Protein AF-A0ABD3X1B1-F1 (afdb_monomer_lite)

Foldseek 3Di:
DDDDDDDDDDDDDDDDDDDDDDDDDDDDDDDDDDPPPPPDPPPQAAPLDDPVRVVVCCVVQVQWDGGNNFIAGVVLLVQVPDDPVSCVPPDRDPCRNVRVHAFDDDDSVRRVVRVVVVVVD

pLDDT: mean 75.66, std 19.93, range [37.34, 93.94]

Structure (mmCIF, N/CA/C/O backbone):
data_AF-A0ABD3X1B1-F1
#
_entry.id   AF-A0ABD3X1B1-F1
#
loop_
_atom_site.group_PDB
_atom_site.id
_atom_site.type_symbol
_atom_site.label_atom_id
_atom_site.label_alt_id
_atom_site.label_comp_id
_atom_site.label_asym_id
_atom_site.label_entity_id
_atom_site.label_seq_id
_atom_site.pdbx_PDB_ins_code
_atom_site.Cartn_x
_atom_site.Cartn_y
_atom_site.Cartn_z
_atom_site.occupancy
_atom_site.B_iso_or_equiv
_atom_site.auth_seq_id
_atom_site.auth_comp_id
_atom_site.auth_asym_id
_atom_site.auth_atom_id
_atom_site.pdbx_PDB_model_num
ATOM 1 N N . MET A 1 1 ? 41.281 -1.266 68.802 1.00 40.12 1 MET A N 1
ATOM 2 C CA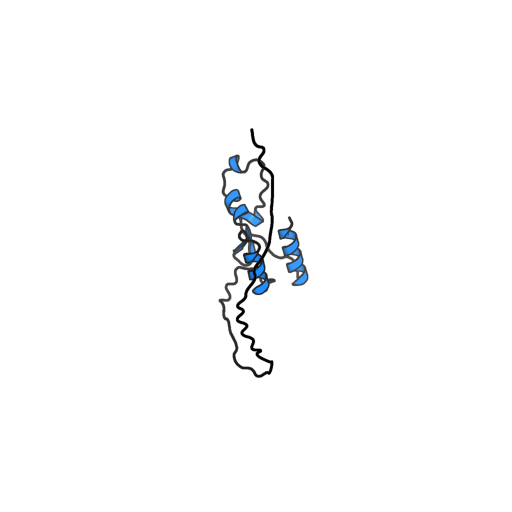 . MET A 1 1 ? 41.474 -2.653 68.330 1.00 40.12 1 MET A CA 1
ATOM 3 C C . MET A 1 1 ? 41.280 -2.724 66.814 1.00 40.12 1 MET A C 1
ATOM 5 O O . MET A 1 1 ? 40.291 -2.217 66.318 1.00 40.12 1 MET A O 1
ATOM 9 N N . LYS A 1 2 ? 42.304 -3.274 66.144 1.00 47.88 2 LYS A N 1
ATOM 10 C CA . LYS A 1 2 ? 42.452 -3.885 64.800 1.00 47.88 2 LYS A CA 1
ATOM 11 C C . LYS A 1 2 ? 41.593 -3.381 63.616 1.00 47.88 2 LYS A C 1
ATOM 13 O O . LYS A 1 2 ? 40.429 -3.724 63.467 1.00 47.88 2 LYS A O 1
ATOM 18 N N . ARG A 1 3 ? 42.283 -2.631 62.744 1.00 48.12 3 ARG A N 1
ATOM 19 C CA . ARG A 1 3 ? 41.938 -2.217 61.372 1.00 48.12 3 ARG A CA 1
ATOM 20 C C . ARG A 1 3 ? 41.955 -3.423 60.422 1.00 48.12 3 ARG A C 1
ATOM 22 O O . ARG A 1 3 ? 42.867 -4.239 60.522 1.00 48.12 3 ARG A O 1
ATOM 29 N N . ILE A 1 4 ? 41.006 -3.493 59.489 1.00 60.75 4 ILE A N 1
ATOM 30 C CA . ILE A 1 4 ? 41.023 -4.441 58.367 1.00 60.75 4 ILE A CA 1
ATOM 31 C C . ILE A 1 4 ? 41.667 -3.741 57.168 1.00 60.75 4 ILE A C 1
ATOM 33 O O . ILE A 1 4 ? 41.201 -2.698 56.716 1.00 60.75 4 ILE A O 1
ATOM 37 N N . THR A 1 5 ? 42.785 -4.300 56.721 1.00 55.28 5 THR A N 1
ATOM 38 C CA . THR A 1 5 ? 43.557 -3.917 55.538 1.00 55.28 5 THR A CA 1
ATOM 39 C C . THR A 1 5 ? 43.041 -4.658 54.304 1.00 55.28 5 THR A C 1
ATOM 41 O O . THR A 1 5 ? 42.667 -5.825 54.389 1.00 55.28 5 THR A O 1
ATOM 44 N N . SER A 1 6 ? 43.039 -3.967 53.167 1.00 49.03 6 SER A N 1
ATOM 45 C CA . SER A 1 6 ? 42.773 -4.471 51.816 1.00 49.03 6 SER A CA 1
ATOM 46 C C . SER A 1 6 ? 43.837 -5.458 51.319 1.00 49.03 6 SER A C 1
ATOM 48 O O . SER A 1 6 ? 44.945 -5.446 51.850 1.00 49.03 6 SER A O 1
ATOM 50 N N . PHE A 1 7 ? 43.492 -6.236 50.276 1.00 51.03 7 PHE A N 1
ATOM 51 C CA . PHE A 1 7 ? 44.328 -6.912 49.245 1.00 51.03 7 PHE A CA 1
ATOM 52 C C . PHE A 1 7 ? 43.623 -8.230 48.833 1.00 51.03 7 PHE A C 1
ATOM 54 O O . PHE A 1 7 ? 43.076 -8.892 49.702 1.00 51.03 7 PHE A O 1
ATOM 61 N N . PHE A 1 8 ? 43.521 -8.713 47.589 1.00 50.47 8 PHE A N 1
ATOM 62 C CA . PHE A 1 8 ? 44.238 -8.519 46.323 1.00 50.47 8 PHE A CA 1
ATOM 63 C C . PHE A 1 8 ? 43.321 -8.979 45.159 1.00 50.47 8 PHE A C 1
ATOM 65 O O . PHE A 1 8 ? 42.562 -9.933 45.322 1.00 50.47 8 PHE A O 1
ATOM 72 N N . SER A 1 9 ? 43.445 -8.358 43.980 1.00 43.66 9 SER A N 1
ATOM 73 C CA . SER A 1 9 ? 43.049 -8.929 42.675 1.00 43.66 9 SER A CA 1
ATOM 74 C C . SER A 1 9 ? 44.006 -10.045 42.249 1.00 43.66 9 SER A C 1
ATOM 76 O O . SER A 1 9 ? 45.194 -9.904 42.518 1.00 43.66 9 SER A O 1
ATOM 78 N N . THR A 1 10 ? 43.554 -11.056 41.488 1.00 53.22 10 THR A N 1
ATOM 79 C CA . THR A 1 10 ? 44.313 -11.692 40.377 1.00 53.22 10 THR A CA 1
ATOM 80 C C . THR A 1 10 ? 43.362 -12.464 39.441 1.00 53.22 10 THR A C 1
ATOM 82 O O . THR A 1 10 ? 42.315 -12.953 39.859 1.00 53.22 10 THR A O 1
ATOM 85 N N . GLU A 1 11 ? 43.739 -12.493 38.164 1.00 44.66 11 GLU A N 1
ATOM 86 C CA . GLU A 1 11 ? 43.005 -12.837 36.943 1.00 44.66 11 GLU A CA 1
ATOM 87 C C . GLU A 1 11 ? 42.979 -14.334 36.543 1.00 44.66 11 GLU A C 1
ATOM 89 O O . GLU A 1 11 ? 43.757 -15.148 37.026 1.00 44.66 11 GLU A O 1
ATOM 94 N N . ALA A 1 12 ? 42.117 -14.602 35.547 1.00 41.59 12 ALA A N 1
ATOM 95 C CA . ALA A 1 12 ? 42.258 -15.481 34.372 1.00 41.59 12 ALA A CA 1
ATOM 96 C C . ALA A 1 12 ? 42.554 -16.991 34.507 1.00 41.59 12 ALA A C 1
ATOM 98 O O . ALA A 1 12 ? 43.591 -17.422 34.998 1.00 41.59 12 ALA A O 1
ATOM 99 N N . SER A 1 13 ? 41.735 -17.793 33.807 1.00 49.81 13 SER A N 1
ATOM 100 C CA . SER A 1 13 ? 42.230 -18.868 32.931 1.00 49.81 13 SER A CA 1
ATOM 101 C C . SER A 1 13 ? 41.226 -19.242 31.833 1.00 49.81 13 SER A C 1
ATOM 103 O O . SER A 1 13 ? 40.065 -19.558 32.073 1.00 49.81 13 SER A O 1
ATOM 105 N N . VAL A 1 14 ? 41.738 -19.183 30.606 1.00 45.38 14 VAL A N 1
ATOM 106 C CA . VAL A 1 14 ? 41.183 -19.625 29.320 1.00 45.38 14 VAL A CA 1
ATOM 107 C C . VAL A 1 14 ? 41.295 -21.153 29.194 1.00 45.38 14 VAL A C 1
ATOM 109 O O . VAL A 1 14 ? 42.268 -21.714 29.681 1.00 45.38 14 VAL A O 1
ATOM 112 N N . THR A 1 15 ? 40.376 -21.823 28.482 1.00 45.72 15 THR A N 1
ATOM 113 C CA . THR A 1 15 ? 40.644 -22.866 27.446 1.00 45.72 15 THR A CA 1
ATOM 114 C C . THR A 1 15 ? 39.319 -23.420 26.885 1.00 45.72 15 THR A C 1
ATOM 116 O O . THR A 1 15 ? 38.508 -23.983 27.601 1.00 45.72 15 THR A O 1
ATOM 119 N N . LYS A 1 16 ? 38.948 -23.053 25.650 1.00 47.19 16 LYS A N 1
ATOM 120 C CA . LYS A 1 16 ? 39.110 -23.807 24.382 1.00 47.19 16 LYS A CA 1
ATOM 121 C C . LYS A 1 16 ? 38.265 -25.091 24.255 1.00 47.19 16 LYS A C 1
ATOM 123 O O . LYS A 1 16 ? 38.666 -26.138 24.748 1.00 47.19 16 LYS A O 1
ATOM 128 N N . LYS A 1 17 ? 37.266 -25.064 23.359 1.00 46.56 17 LYS A N 1
ATOM 129 C CA . LYS A 1 17 ? 37.240 -26.005 22.221 1.00 46.56 17 LYS A CA 1
ATOM 130 C C . LYS A 1 17 ? 36.405 -25.481 21.050 1.00 46.56 17 LYS A C 1
ATOM 132 O O . LYS A 1 17 ? 35.221 -25.202 21.179 1.00 46.56 17 LYS A O 1
ATOM 137 N N . ALA A 1 18 ? 37.082 -25.359 19.915 1.00 54.06 18 ALA A N 1
ATOM 138 C CA . ALA A 1 18 ? 36.521 -25.124 18.597 1.00 54.06 18 ALA A CA 1
ATOM 139 C C . ALA A 1 18 ? 35.951 -26.428 18.015 1.00 54.06 18 ALA A C 1
ATOM 141 O O . ALA A 1 18 ? 36.490 -27.507 18.273 1.00 54.06 18 ALA A O 1
ATOM 142 N N . LYS A 1 19 ? 34.943 -26.313 17.145 1.00 54.34 19 LYS A N 1
ATOM 143 C CA . LYS A 1 19 ? 34.798 -27.219 16.004 1.00 54.34 19 LYS A CA 1
ATOM 144 C C . LYS A 1 19 ? 34.333 -26.433 14.782 1.00 54.34 19 LYS A C 1
ATOM 146 O O . LYS A 1 19 ? 33.157 -26.147 14.608 1.00 54.34 19 LYS A O 1
ATOM 151 N N . THR A 1 20 ? 35.325 -26.092 13.973 1.00 42.75 20 THR A N 1
ATOM 152 C CA . THR A 1 20 ? 35.224 -25.777 12.553 1.00 42.75 20 THR A CA 1
ATOM 153 C C . THR A 1 20 ? 34.715 -27.007 11.806 1.00 42.75 20 THR A C 1
ATOM 155 O O . THR A 1 20 ? 35.250 -28.100 12.001 1.00 42.75 20 THR A O 1
ATOM 158 N N . ILE A 1 21 ? 33.727 -26.824 10.935 1.00 63.34 21 ILE A N 1
ATOM 159 C CA . ILE A 1 21 ? 33.596 -27.620 9.715 1.00 63.34 21 ILE A CA 1
ATOM 160 C C . ILE A 1 21 ? 33.473 -26.612 8.577 1.00 63.34 21 ILE A C 1
ATOM 162 O O . ILE A 1 21 ? 32.582 -25.768 8.559 1.00 63.34 21 ILE A O 1
ATOM 166 N N . SER A 1 22 ? 34.461 -26.686 7.701 1.00 59.91 22 SER A N 1
ATOM 167 C CA . SER A 1 22 ? 34.629 -25.983 6.442 1.00 59.91 22 SER A CA 1
ATOM 168 C C . SER A 1 22 ? 34.468 -27.010 5.329 1.00 59.91 22 SER A C 1
ATOM 170 O O . SER A 1 22 ? 35.137 -28.035 5.395 1.00 59.91 22 SER A O 1
ATOM 172 N N . GLU A 1 23 ? 33.624 -26.717 4.347 1.00 62.09 23 GLU A N 1
ATOM 173 C CA . GLU A 1 23 ? 33.665 -27.207 2.956 1.00 62.09 23 GLU A CA 1
ATOM 174 C C . GLU A 1 23 ? 32.598 -26.369 2.227 1.00 62.09 23 GLU A C 1
ATOM 176 O O . GLU A 1 23 ? 31.416 -26.440 2.544 1.00 62.09 23 GLU A O 1
ATOM 181 N N . GLU A 1 24 ? 32.951 -25.290 1.530 1.00 54.59 24 GLU A N 1
ATOM 182 C CA . GLU A 1 24 ? 33.509 -25.264 0.170 1.00 54.59 24 GLU A CA 1
ATOM 183 C C . GLU A 1 24 ? 32.725 -26.140 -0.813 1.00 54.59 24 GLU A C 1
ATOM 185 O O . GLU A 1 24 ? 33.066 -27.295 -1.042 1.00 54.59 24 GLU A O 1
ATOM 190 N N . ILE A 1 25 ? 31.704 -25.561 -1.457 1.00 58.22 25 ILE A N 1
ATOM 191 C CA . ILE A 1 25 ? 31.216 -26.073 -2.741 1.00 58.22 25 ILE A CA 1
ATOM 192 C C . ILE A 1 25 ? 31.416 -24.989 -3.795 1.00 58.22 25 ILE A C 1
ATOM 194 O O . ILE A 1 25 ? 30.795 -23.927 -3.803 1.00 58.22 25 ILE A O 1
ATOM 198 N N . LYS A 1 26 ? 32.388 -25.310 -4.639 1.00 54.06 26 LYS A N 1
ATOM 199 C CA . LYS A 1 26 ? 32.894 -24.617 -5.810 1.00 54.06 26 LYS A CA 1
ATOM 200 C C . LYS A 1 26 ? 31.917 -24.750 -6.985 1.00 54.06 26 LYS A C 1
ATOM 202 O O . LYS A 1 26 ? 31.342 -25.805 -7.218 1.00 54.06 26 LYS A O 1
ATOM 207 N N . THR A 1 27 ? 31.801 -23.657 -7.727 1.00 42.50 27 THR A N 1
ATOM 208 C CA . THR A 1 27 ? 31.076 -23.429 -8.984 1.00 42.50 27 THR A CA 1
ATOM 209 C C . THR A 1 27 ? 31.310 -24.488 -10.074 1.00 42.50 27 THR A C 1
ATOM 211 O O . THR A 1 27 ? 32.467 -24.771 -10.373 1.00 42.50 27 THR A O 1
ATOM 214 N N . SER A 1 28 ? 30.254 -24.930 -10.777 1.00 39.75 28 SER A N 1
ATOM 215 C CA . SER A 1 28 ? 30.228 -25.068 -12.254 1.00 39.75 28 SER A CA 1
ATOM 216 C C . SER A 1 28 ? 28.846 -25.490 -12.781 1.00 39.75 28 SER A C 1
ATOM 218 O O . SER A 1 28 ? 28.164 -26.289 -12.153 1.00 39.75 28 SER A O 1
ATOM 220 N N . ALA A 1 29 ? 28.481 -24.938 -13.939 1.00 48.59 29 ALA A N 1
ATOM 221 C CA . ALA A 1 29 ? 27.203 -25.021 -14.649 1.00 48.59 29 ALA A CA 1
ATOM 222 C C . ALA A 1 29 ? 26.689 -26.430 -15.015 1.00 48.59 29 ALA A C 1
ATOM 224 O O . ALA A 1 29 ? 27.489 -27.328 -15.268 1.00 48.59 29 ALA A O 1
ATOM 225 N N . THR A 1 30 ? 25.354 -26.554 -15.093 1.00 37.34 30 THR A N 1
ATOM 226 C CA . THR A 1 30 ? 24.534 -27.033 -16.234 1.00 37.34 30 THR A CA 1
ATOM 227 C C . THR A 1 30 ? 23.084 -27.191 -15.745 1.00 37.34 30 THR A C 1
ATOM 229 O O . THR A 1 30 ? 22.857 -27.841 -14.727 1.00 37.34 30 THR A O 1
ATOM 232 N N . ASP A 1 31 ? 22.129 -26.568 -16.446 1.00 55.22 31 ASP A N 1
ATOM 233 C CA . ASP A 1 31 ? 20.681 -26.598 -16.164 1.00 55.22 31 ASP A CA 1
ATOM 234 C C . ASP A 1 31 ? 20.145 -28.034 -16.013 1.00 55.22 31 ASP A C 1
ATOM 236 O O . ASP A 1 31 ? 20.583 -28.936 -16.736 1.00 55.22 31 ASP A O 1
ATOM 240 N N . PRO A 1 32 ? 19.184 -28.267 -15.103 1.00 57.19 32 PRO A N 1
ATOM 241 C CA . PRO A 1 32 ? 17.789 -28.270 -15.549 1.00 57.19 32 PRO A CA 1
ATOM 242 C C . PRO A 1 32 ? 16.796 -27.744 -14.490 1.00 57.19 32 PRO A C 1
ATOM 244 O O . PRO A 1 32 ? 17.112 -27.620 -13.313 1.00 57.19 32 PRO A O 1
ATOM 247 N N . GLU A 1 33 ? 15.555 -27.536 -14.931 1.00 41.88 33 GLU A N 1
ATOM 248 C CA . GLU A 1 33 ? 14.340 -27.398 -14.107 1.00 41.88 33 GLU A CA 1
ATOM 249 C C . GLU A 1 33 ? 13.930 -25.972 -13.713 1.00 41.88 33 GLU A C 1
ATOM 251 O O . GLU A 1 33 ? 14.112 -25.468 -12.610 1.00 41.88 33 GLU A O 1
ATOM 256 N N . THR A 1 34 ? 13.265 -25.345 -14.680 1.00 48.53 34 THR A N 1
ATOM 257 C CA . THR A 1 34 ? 11.954 -24.712 -14.518 1.00 48.53 34 THR A CA 1
ATOM 258 C C . THR A 1 34 ? 11.300 -24.946 -13.144 1.00 48.53 34 THR A C 1
ATOM 260 O O . THR A 1 34 ? 10.634 -25.956 -12.937 1.00 48.53 34 THR A O 1
ATOM 263 N N . CYS A 1 35 ? 11.367 -23.968 -12.240 1.00 40.59 35 CYS A N 1
ATOM 264 C CA . CYS A 1 35 ? 10.293 -23.775 -11.271 1.00 40.59 35 CYS A CA 1
ATOM 265 C C . CYS A 1 35 ? 9.289 -22.794 -11.884 1.00 40.59 35 CYS A C 1
ATOM 267 O O . CYS A 1 35 ? 9.351 -21.579 -11.706 1.00 40.59 35 CYS A O 1
ATOM 269 N N . VAL A 1 36 ? 8.368 -23.348 -12.674 1.00 51.12 36 VAL A N 1
ATOM 270 C CA . VAL A 1 36 ? 7.057 -22.728 -12.866 1.00 51.12 36 VAL A CA 1
ATOM 271 C C . VAL A 1 36 ? 6.389 -22.708 -11.497 1.00 51.12 36 VAL A C 1
ATOM 273 O O . VAL A 1 36 ? 5.685 -23.639 -11.121 1.00 51.12 36 VAL A O 1
ATOM 276 N N . ASP A 1 37 ? 6.636 -21.658 -10.723 1.00 41.53 37 ASP A N 1
ATOM 277 C CA . ASP A 1 37 ? 5.657 -21.255 -9.727 1.00 41.53 37 ASP A CA 1
ATOM 278 C C . ASP A 1 37 ? 4.555 -20.526 -10.500 1.00 41.53 37 ASP A C 1
ATOM 280 O O . ASP A 1 37 ? 4.543 -19.302 -10.620 1.00 41.53 37 ASP A O 1
ATOM 284 N N . GLU A 1 38 ? 3.652 -21.306 -11.102 1.00 53.94 38 GLU A N 1
ATOM 285 C CA . GLU A 1 38 ? 2.293 -20.845 -11.386 1.00 53.94 38 GLU A CA 1
ATOM 286 C C . GLU A 1 38 ? 1.605 -20.579 -10.035 1.00 53.94 38 GLU A C 1
ATOM 288 O O . GLU A 1 38 ? 0.714 -21.304 -9.591 1.00 53.94 38 GLU A O 1
ATOM 293 N N . CYS A 1 39 ? 2.032 -19.530 -9.332 1.00 42.38 39 CYS A N 1
ATOM 294 C CA . CYS A 1 39 ? 1.239 -18.953 -8.266 1.00 42.38 39 CYS A CA 1
ATOM 295 C C . CYS A 1 39 ? 0.148 -18.127 -8.938 1.00 42.38 39 CYS A C 1
ATOM 297 O O . CYS A 1 39 ? 0.410 -17.034 -9.423 1.00 42.38 39 CYS A O 1
ATOM 299 N N . SER A 1 40 ? -1.051 -18.717 -9.022 1.00 40.81 40 SER A N 1
ATOM 300 C CA . SER A 1 40 ? -2.343 -18.077 -9.318 1.00 40.81 40 SER A CA 1
ATOM 301 C C . SER A 1 40 ? -2.248 -16.613 -9.763 1.00 40.81 40 SER A C 1
ATOM 303 O O . SER A 1 40 ? -1.962 -15.746 -8.940 1.00 40.81 40 SER A O 1
ATOM 305 N N . ASP A 1 41 ? -2.635 -16.326 -11.008 1.00 48.03 41 ASP A N 1
ATOM 306 C CA . ASP A 1 41 ? -2.798 -14.985 -11.606 1.00 48.03 41 ASP A CA 1
ATOM 307 C C . ASP A 1 41 ? -3.782 -14.037 -10.864 1.00 48.03 41 ASP A C 1
ATOM 309 O O . ASP A 1 41 ? -4.247 -13.036 -11.407 1.00 48.03 41 ASP A O 1
ATOM 313 N N . ASN A 1 42 ? -4.095 -14.307 -9.598 1.00 57.25 42 ASN A N 1
ATOM 314 C CA . ASN A 1 42 ? -4.825 -13.448 -8.676 1.00 57.25 42 ASN A CA 1
ATOM 315 C C . ASN A 1 42 ? -3.842 -12.700 -7.766 1.00 57.25 42 ASN A C 1
ATOM 317 O O . ASN A 1 42 ? -3.914 -12.757 -6.539 1.00 57.25 42 ASN A O 1
ATOM 321 N N . ASN A 1 43 ? -2.887 -12.002 -8.377 1.00 72.88 43 ASN A N 1
ATOM 322 C CA . ASN A 1 43 ? -2.008 -11.106 -7.640 1.00 72.88 43 ASN A CA 1
ATOM 323 C C . ASN A 1 43 ? -2.803 -9.857 -7.243 1.00 72.88 43 ASN A C 1
ATOM 325 O O . ASN A 1 43 ? -3.022 -8.960 -8.059 1.00 72.88 43 ASN A O 1
ATOM 329 N N . ASP A 1 44 ? -3.219 -9.795 -5.977 1.00 87.31 44 ASP A N 1
ATOM 330 C CA . ASP A 1 44 ? -3.962 -8.663 -5.403 1.00 87.31 44 ASP A CA 1
ATOM 331 C C . ASP A 1 44 ? -3.124 -7.382 -5.276 1.00 87.31 44 ASP A C 1
ATOM 333 O O . ASP A 1 44 ? -3.652 -6.322 -4.937 1.00 87.31 44 ASP A O 1
ATOM 337 N N . TRP A 1 45 ? -1.820 -7.448 -5.554 1.00 87.06 45 TRP A N 1
ATOM 338 C CA . TRP A 1 45 ? -0.898 -6.317 -5.488 1.00 87.06 45 TRP A CA 1
ATOM 339 C C . TRP A 1 45 ? -0.732 -5.597 -6.840 1.00 87.06 45 TRP A C 1
ATOM 341 O O . TRP A 1 45 ? -1.045 -6.147 -7.898 1.00 87.06 45 TRP A O 1
ATOM 351 N N . PRO A 1 46 ? -0.222 -4.349 -6.846 1.00 89.56 46 PRO A N 1
ATOM 352 C CA . PRO A 1 46 ? -0.034 -3.591 -8.079 1.00 89.56 46 PRO A CA 1
ATOM 353 C C . PRO A 1 46 ? 0.877 -4.308 -9.082 1.00 89.56 46 PRO A C 1
ATOM 355 O O . PRO A 1 46 ? 1.987 -4.713 -8.741 1.00 89.56 46 PRO A O 1
ATOM 358 N N . SER A 1 47 ? 0.478 -4.352 -10.355 1.00 87.31 47 SER A N 1
ATOM 359 C CA . SER A 1 47 ? 1.249 -5.000 -11.434 1.00 87.31 47 SER A CA 1
ATOM 360 C C . SER A 1 47 ? 2.648 -4.411 -11.659 1.00 87.31 47 SER A C 1
ATOM 362 O O . SER A 1 47 ? 3.502 -5.041 -12.275 1.00 87.31 47 SER A O 1
ATOM 364 N N . CYS A 1 48 ? 2.911 -3.198 -11.163 1.00 88.94 48 CYS A N 1
ATOM 365 C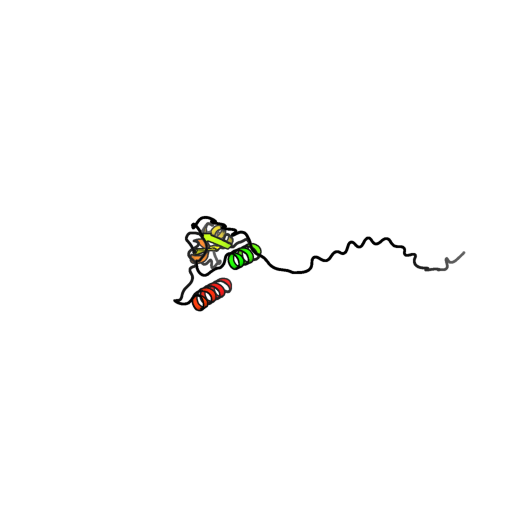 CA . CYS A 1 48 ? 4.222 -2.561 -11.262 1.00 88.94 48 CYS A CA 1
ATOM 366 C C . CYS A 1 48 ? 5.271 -3.126 -10.279 1.00 88.94 48 CYS A C 1
ATOM 368 O O . CYS A 1 48 ? 6.468 -2.836 -10.438 1.00 88.94 48 CYS A O 1
ATOM 370 N N . TRP A 1 49 ? 4.848 -3.917 -9.284 1.00 90.75 49 TRP A N 1
ATOM 371 C CA . TRP A 1 49 ? 5.713 -4.555 -8.289 1.00 90.75 49 TRP A CA 1
ATOM 372 C C . TRP A 1 49 ? 6.166 -5.947 -8.722 1.00 90.75 49 TRP A C 1
ATOM 374 O O . TRP A 1 49 ? 5.390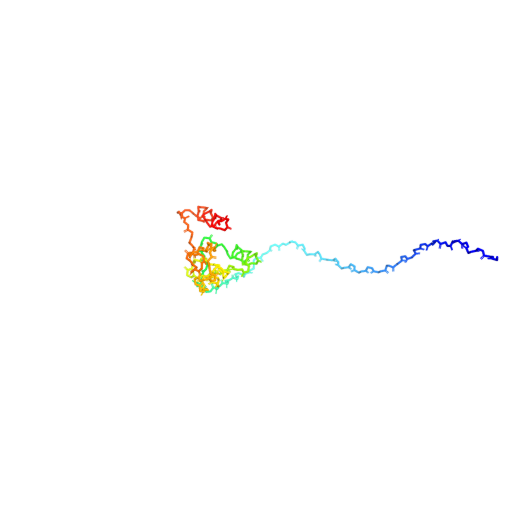 -6.726 -9.267 1.00 90.75 49 TRP A O 1
ATOM 384 N N . THR A 1 50 ? 7.426 -6.271 -8.430 1.00 90.25 50 THR A N 1
ATOM 385 C CA . THR A 1 50 ? 7.898 -7.662 -8.464 1.00 90.25 50 THR A CA 1
ATOM 386 C C . THR A 1 50 ? 7.526 -8.387 -7.173 1.00 90.25 50 THR A C 1
ATOM 388 O O . THR A 1 50 ? 7.273 -7.760 -6.140 1.00 90.25 50 THR A O 1
ATOM 391 N N . VAL A 1 51 ? 7.535 -9.720 -7.215 1.00 88.94 51 VAL A N 1
ATOM 392 C CA . VAL A 1 51 ? 7.280 -10.574 -6.042 1.00 88.94 51 VAL A CA 1
ATOM 393 C C . VAL A 1 51 ? 8.262 -10.269 -4.903 1.00 88.94 51 VAL A C 1
ATOM 395 O O . VAL A 1 51 ? 7.858 -10.156 -3.745 1.00 88.94 51 VAL A O 1
ATOM 398 N N . GLU A 1 52 ? 9.537 -10.047 -5.230 1.00 90.94 52 GLU A N 1
ATOM 399 C CA . GLU A 1 52 ? 10.574 -9.634 -4.273 1.00 90.94 52 GLU A CA 1
ATOM 400 C C . GLU A 1 52 ? 10.218 -8.309 -3.589 1.00 90.94 52 GLU A C 1
ATOM 402 O O . GLU A 1 52 ? 10.209 -8.222 -2.362 1.00 90.94 52 GLU A O 1
ATOM 407 N N . GLN A 1 53 ? 9.831 -7.294 -4.374 1.00 89.94 53 GLN A N 1
ATOM 408 C CA . GLN A 1 53 ? 9.424 -5.992 -3.844 1.00 89.94 53 GLN A CA 1
ATOM 409 C C . GLN A 1 53 ? 8.226 -6.130 -2.910 1.00 89.94 53 GLN A C 1
ATOM 411 O O . GLN A 1 53 ? 8.260 -5.614 -1.796 1.00 89.94 53 GLN A O 1
ATOM 416 N N . LYS A 1 54 ? 7.185 -6.855 -3.331 1.00 89.06 54 LYS A N 1
ATOM 417 C CA . LYS A 1 54 ? 6.020 -7.128 -2.485 1.00 89.06 54 LYS A CA 1
ATOM 418 C C . LYS A 1 54 ? 6.446 -7.751 -1.157 1.00 89.06 54 LYS A C 1
ATOM 420 O O . LYS A 1 54 ? 6.019 -7.289 -0.104 1.00 89.06 54 LYS A O 1
ATOM 425 N N . THR A 1 55 ? 7.312 -8.757 -1.203 1.00 90.31 55 THR A N 1
ATOM 426 C CA . THR A 1 55 ? 7.744 -9.501 -0.014 1.00 90.31 55 THR A CA 1
ATOM 427 C C . THR A 1 55 ? 8.517 -8.610 0.953 1.00 90.31 55 THR A C 1
ATOM 429 O O . THR A 1 55 ? 8.220 -8.598 2.147 1.00 90.31 55 THR A O 1
ATOM 432 N N . GLU A 1 56 ? 9.436 -7.790 0.445 1.00 91.44 56 GLU A N 1
ATOM 433 C CA . GLU A 1 56 ? 10.146 -6.803 1.258 1.00 91.44 56 GLU A CA 1
ATOM 434 C C . GLU A 1 56 ? 9.227 -5.735 1.857 1.00 91.44 56 GLU A C 1
ATOM 436 O O . GLU A 1 56 ? 9.420 -5.309 2.995 1.00 91.44 56 GLU A O 1
ATOM 441 N N . PHE A 1 57 ? 8.250 -5.244 1.093 1.00 89.75 57 PHE A N 1
ATOM 442 C CA . PHE A 1 57 ? 7.340 -4.216 1.588 1.00 89.75 57 PHE A CA 1
ATOM 443 C C . PHE A 1 57 ? 6.398 -4.765 2.657 1.00 89.75 57 PHE A C 1
ATOM 445 O O . PHE A 1 57 ? 6.171 -4.065 3.642 1.00 89.75 57 PHE A O 1
ATOM 452 N N . CYS A 1 58 ? 5.913 -6.001 2.504 1.00 89.12 58 CYS A N 1
ATOM 453 C CA . CYS A 1 58 ? 5.135 -6.695 3.530 1.00 89.12 58 CYS A CA 1
ATOM 454 C C . CYS A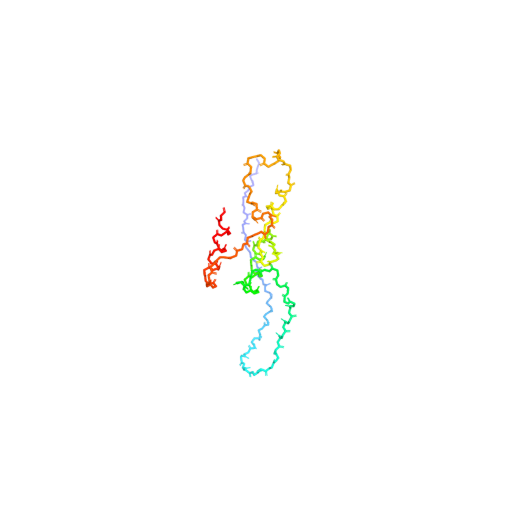 1 58 ? 5.934 -6.918 4.810 1.00 89.12 58 CYS A C 1
ATOM 456 O O . CYS A 1 58 ? 5.415 -6.672 5.892 1.00 89.12 58 CYS A O 1
ATOM 458 N N . SER A 1 59 ? 7.192 -7.357 4.702 1.00 90.00 59 SER A N 1
ATOM 459 C CA . SER A 1 59 ? 8.017 -7.613 5.886 1.00 90.00 59 SER A CA 1
ATOM 460 C C . SER A 1 59 ? 8.380 -6.330 6.633 1.00 90.00 59 SER A C 1
ATOM 462 O O . SER A 1 59 ? 8.478 -6.336 7.854 1.00 90.00 59 SER A O 1
ATOM 464 N N . LYS A 1 60 ? 8.544 -5.212 5.915 1.00 91.75 60 LYS A N 1
ATOM 465 C CA . LYS A 1 60 ? 8.818 -3.895 6.511 1.00 91.75 60 LYS A CA 1
ATOM 466 C C . LYS A 1 60 ? 7.561 -3.201 7.047 1.00 91.75 60 LYS A C 1
ATOM 468 O O . LYS A 1 60 ? 7.675 -2.362 7.934 1.00 91.75 60 LYS A O 1
ATOM 473 N N . ASN A 1 61 ? 6.385 -3.491 6.487 1.00 90.50 61 ASN A N 1
ATOM 474 C CA . ASN A 1 61 ? 5.133 -2.796 6.791 1.00 90.50 61 ASN A CA 1
ATOM 475 C C . ASN A 1 61 ? 4.011 -3.804 7.054 1.00 90.50 61 ASN A C 1
ATOM 477 O O . ASN A 1 61 ? 3.197 -4.085 6.178 1.00 90.50 61 ASN A O 1
ATOM 481 N N . GLU A 1 62 ? 3.921 -4.291 8.290 1.00 91.75 62 GLU A N 1
ATOM 482 C CA . GLU A 1 62 ? 2.871 -5.231 8.720 1.00 91.75 62 GLU A CA 1
ATOM 483 C C . GLU A 1 62 ? 1.450 -4.646 8.608 1.00 91.75 62 GLU A C 1
ATOM 485 O O . GLU A 1 62 ? 0.461 -5.369 8.530 1.00 91.75 62 GLU A O 1
ATOM 490 N N . TRP A 1 63 ? 1.334 -3.316 8.580 1.00 93.06 63 TRP A N 1
ATOM 491 C CA . TRP A 1 63 ? 0.069 -2.605 8.410 1.00 93.06 63 TRP A CA 1
ATOM 492 C C . TRP A 1 63 ? -0.413 -2.545 6.954 1.00 93.06 63 TRP A C 1
ATOM 494 O O . TRP A 1 63 ? -1.533 -2.090 6.716 1.00 93.06 63 TRP A O 1
ATOM 504 N N . LEU A 1 64 ? 0.412 -2.943 5.983 1.00 93.00 64 LEU A N 1
ATOM 505 C CA . LEU A 1 64 ? 0.094 -2.862 4.560 1.00 93.00 64 LEU A CA 1
ATOM 506 C C . LEU A 1 64 ? -0.701 -4.095 4.113 1.00 93.00 64 LEU A C 1
ATOM 508 O O . LEU A 1 64 ? -0.308 -5.228 4.380 1.00 93.00 64 LEU A O 1
ATOM 512 N N . TRP A 1 65 ? -1.782 -3.874 3.372 1.00 92.50 65 TRP A N 1
ATOM 513 C CA . TRP A 1 65 ? -2.573 -4.940 2.756 1.00 92.50 65 TRP A CA 1
ATOM 514 C C . TRP A 1 65 ? -2.882 -4.617 1.291 1.00 92.50 65 TRP A C 1
ATOM 516 O O . TRP A 1 65 ? -2.742 -3.469 0.855 1.00 92.50 65 TRP A O 1
ATOM 526 N N . PHE A 1 66 ? -3.278 -5.639 0.532 1.00 91.94 66 PHE A N 1
ATOM 527 C CA . PHE A 1 66 ? -3.563 -5.538 -0.899 1.00 91.94 66 PHE A CA 1
ATOM 528 C C . PHE A 1 66 ? -4.965 -6.042 -1.206 1.00 91.94 66 PHE A C 1
ATOM 530 O O . PHE A 1 66 ? -5.436 -6.978 -0.562 1.00 91.94 66 PHE A O 1
ATOM 537 N N . GLN A 1 67 ? -5.605 -5.420 -2.190 1.00 90.50 67 GLN A N 1
ATOM 538 C CA . GLN A 1 67 ? -6.889 -5.841 -2.739 1.00 90.50 67 GLN A CA 1
ATOM 539 C C . GLN A 1 67 ? -7.041 -5.257 -4.139 1.00 90.50 67 GLN A C 1
ATOM 541 O O . GLN A 1 67 ? -6.749 -4.080 -4.347 1.00 90.50 67 GLN A O 1
ATOM 546 N N . ASP A 1 68 ? -7.514 -6.053 -5.098 1.00 90.38 68 ASP A N 1
ATOM 547 C CA . ASP A 1 68 ? -7.858 -5.588 -6.449 1.00 90.38 68 ASP A CA 1
ATOM 548 C C . ASP A 1 68 ? -6.721 -4.815 -7.155 1.00 90.38 68 ASP A C 1
ATOM 550 O O . ASP A 1 68 ? -6.958 -3.842 -7.877 1.00 90.38 68 ASP A O 1
ATOM 554 N N . LYS A 1 69 ? -5.461 -5.230 -6.948 1.00 91.00 69 LYS A N 1
ATOM 555 C CA . LYS A 1 69 ? -4.233 -4.573 -7.454 1.00 91.00 69 LYS A CA 1
ATOM 556 C C . LYS A 1 69 ? -3.957 -3.195 -6.844 1.00 91.00 69 LYS A C 1
ATOM 558 O O . LYS A 1 69 ? -3.193 -2.403 -7.406 1.00 91.00 69 LYS A O 1
ATOM 563 N N . LYS A 1 70 ? -4.560 -2.900 -5.694 1.00 92.62 70 LYS A N 1
ATOM 564 C CA . LYS A 1 70 ? -4.433 -1.646 -4.945 1.00 92.62 70 LYS A CA 1
ATOM 565 C C . LYS A 1 70 ? -3.863 -1.896 -3.555 1.00 92.62 70 LYS A C 1
ATOM 567 O O . LYS A 1 70 ? -3.783 -3.029 -3.084 1.00 92.62 70 LYS A O 1
ATOM 572 N N . LEU A 1 71 ? -3.422 -0.815 -2.918 1.00 92.38 71 LEU A N 1
ATOM 573 C CA . LEU A 1 71 ? -2.819 -0.833 -1.588 1.00 92.38 71 LEU A CA 1
ATOM 574 C C . LEU A 1 71 ? -3.771 -0.211 -0.567 1.00 92.38 71 LEU A C 1
ATOM 576 O O . LEU A 1 71 ? -4.449 0.779 -0.851 1.00 92.38 71 LEU A O 1
ATOM 580 N N . GLY A 1 72 ? -3.742 -0.740 0.650 1.00 93.75 72 GLY A N 1
ATOM 581 C CA . GLY A 1 72 ? -4.433 -0.170 1.796 1.00 93.75 72 GLY A CA 1
ATOM 582 C C . GLY A 1 72 ? -3.614 -0.260 3.075 1.00 93.75 72 GLY A C 1
ATOM 583 O O . GLY A 1 72 ? -2.601 -0.952 3.154 1.00 93.75 72 GLY A O 1
ATOM 584 N N . CYS A 1 73 ? -4.066 0.463 4.096 1.00 93.56 73 CYS A N 1
ATOM 585 C CA . CYS A 1 73 ? -3.477 0.444 5.427 1.00 93.56 73 CYS A CA 1
ATOM 586 C C . CYS A 1 73 ? -4.489 -0.092 6.442 1.00 93.56 73 CYS A C 1
ATOM 588 O O . CYS A 1 73 ? -5.583 0.452 6.597 1.00 93.56 73 CYS A O 1
ATOM 590 N N . THR A 1 74 ? -4.129 -1.161 7.150 1.00 93.75 74 THR A N 1
ATOM 591 C CA . THR A 1 74 ? -4.980 -1.818 8.151 1.00 93.75 74 THR A CA 1
ATOM 592 C C . THR A 1 74 ? -5.244 -0.881 9.323 1.00 93.75 74 THR A C 1
ATOM 594 O O . THR A 1 74 ? -6.361 -0.809 9.825 1.00 93.75 74 THR A O 1
ATOM 597 N N . VAL A 1 75 ? -4.245 -0.084 9.712 1.00 92.44 75 VAL A N 1
ATOM 598 C CA . VAL A 1 75 ? -4.403 0.933 10.759 1.00 92.44 75 VAL A CA 1
ATOM 599 C C . VAL A 1 75 ? -5.401 2.000 10.309 1.00 92.44 75 VAL A C 1
ATOM 601 O O . VAL A 1 75 ? -6.345 2.296 11.039 1.00 92.44 75 VAL A O 1
ATOM 604 N N . CYS A 1 76 ? -5.268 2.522 9.083 1.00 91.94 76 CYS A N 1
ATOM 605 C CA . CYS A 1 76 ? -6.222 3.489 8.536 1.00 91.94 76 CYS A CA 1
ATOM 606 C C . CYS A 1 76 ? -7.631 2.904 8.421 1.00 91.94 76 CYS A C 1
ATOM 608 O O . CYS A 1 76 ? -8.590 3.614 8.699 1.00 91.94 76 CYS A O 1
ATOM 610 N N . LYS A 1 77 ? -7.771 1.626 8.058 1.00 92.81 77 LYS A N 1
ATOM 611 C CA . LYS A 1 77 ? -9.062 0.928 8.003 1.00 92.81 77 LYS A CA 1
ATOM 612 C C . LYS A 1 77 ? -9.708 0.830 9.385 1.00 92.81 77 LYS A C 1
ATOM 614 O O . LYS A 1 77 ? -10.868 1.197 9.547 1.00 92.81 77 LYS A O 1
ATOM 619 N N . ASN A 1 78 ? -8.943 0.414 10.393 1.00 91.81 78 ASN A N 1
ATOM 620 C CA . ASN A 1 78 ? -9.440 0.247 11.757 1.00 91.81 78 ASN A CA 1
ATOM 621 C C . ASN A 1 78 ? -9.863 1.589 12.360 1.00 91.81 78 ASN A C 1
ATOM 623 O O . ASN A 1 78 ? -11.003 1.733 12.798 1.00 91.81 78 ASN A O 1
ATOM 627 N N . VAL A 1 79 ? -8.996 2.606 12.303 1.00 89.69 79 VAL A N 1
ATOM 628 C CA . VAL A 1 79 ? -9.332 3.950 12.802 1.00 89.69 79 VAL A CA 1
ATOM 629 C C . VAL A 1 79 ? -10.437 4.582 11.942 1.00 89.69 79 VAL A C 1
ATOM 631 O O . VAL A 1 79 ? -11.336 5.240 12.458 1.00 89.69 79 VAL A O 1
ATOM 634 N N . GLY A 1 80 ? -10.440 4.307 10.636 1.00 87.12 80 GLY A N 1
ATOM 635 C CA . GLY A 1 80 ? -11.475 4.691 9.677 1.00 87.12 80 GLY A CA 1
ATOM 636 C C . GLY A 1 80 ? -12.846 4.063 9.941 1.00 87.12 80 GLY A C 1
ATOM 637 O O . GLY A 1 80 ? -13.842 4.592 9.458 1.00 87.12 80 GLY A O 1
ATOM 638 N N . SER A 1 81 ? -12.939 3.013 10.757 1.00 87.25 81 SER A N 1
ATOM 639 C CA . SER A 1 81 ? -14.210 2.387 11.150 1.00 87.25 81 SER A CA 1
ATOM 640 C C . SER A 1 81 ? -14.789 2.921 12.467 1.00 87.25 81 SER A C 1
ATOM 642 O O . SER A 1 81 ? -15.950 2.669 12.773 1.00 87.25 81 SER A O 1
ATOM 644 N N . LEU A 1 82 ? -14.016 3.706 13.227 1.00 89.00 82 LEU A N 1
ATOM 645 C CA . LEU A 1 82 ? -14.445 4.263 14.514 1.00 89.00 82 LEU A CA 1
ATOM 646 C C . LEU A 1 82 ? -15.564 5.313 14.367 1.00 89.00 82 LEU A C 1
ATOM 648 O O . LEU A 1 82 ? -15.746 5.919 13.306 1.00 89.00 82 LEU A O 1
ATOM 652 N N . SER A 1 83 ? -16.290 5.580 15.453 1.00 87.50 83 SER A N 1
ATOM 653 C CA . SER A 1 83 ? -17.298 6.649 15.507 1.00 87.50 83 SER A CA 1
ATOM 654 C C . SER A 1 83 ? -16.688 8.036 15.266 1.00 87.50 83 SER A C 1
ATOM 656 O O . SER A 1 83 ? -15.503 8.263 15.510 1.00 87.50 83 SER A O 1
ATOM 658 N N . VAL A 1 84 ? -17.509 8.990 14.812 1.00 84.25 84 VAL A N 1
ATOM 659 C CA . VAL A 1 84 ? -17.080 10.373 14.507 1.00 84.25 84 VAL A CA 1
ATOM 660 C C . VAL A 1 84 ? -16.414 11.045 15.711 1.00 84.25 84 VAL A C 1
ATOM 662 O O . VAL A 1 84 ? -15.395 11.709 15.550 1.00 84.25 84 VAL A O 1
ATOM 665 N N . GLU A 1 85 ? -16.933 10.813 16.917 1.00 85.94 85 GLU A N 1
ATOM 666 C CA . GLU A 1 85 ? -16.360 11.331 18.166 1.00 85.94 85 GLU A CA 1
ATOM 667 C C . GLU A 1 85 ? -14.930 10.827 18.402 1.00 85.94 85 GLU A C 1
ATOM 669 O O . GLU A 1 85 ? -14.045 11.610 18.731 1.00 85.94 85 GLU A O 1
ATOM 674 N N . ALA A 1 86 ? -14.676 9.540 18.150 1.00 83.25 86 ALA A N 1
ATOM 675 C CA . ALA A 1 86 ? -13.359 8.926 18.319 1.00 83.25 86 ALA A CA 1
ATOM 676 C C . ALA A 1 86 ? -12.348 9.359 17.243 1.00 83.25 86 ALA A C 1
ATOM 678 O O . ALA A 1 86 ? -11.141 9.278 17.456 1.00 83.25 86 ALA A O 1
ATOM 679 N N . LYS A 1 87 ? -12.829 9.828 16.086 1.00 83.62 87 LYS A N 1
ATOM 680 C CA . LYS A 1 87 ? -11.998 10.369 14.998 1.00 83.62 87 LYS A CA 1
ATOM 681 C C . LYS A 1 87 ? -11.770 11.873 15.108 1.00 83.62 87 LYS A C 1
ATOM 683 O O . LYS A 1 87 ? -11.029 12.425 14.293 1.00 83.62 87 LYS A O 1
ATOM 688 N N . MET A 1 88 ? -12.422 12.551 16.053 1.00 85.88 88 MET A N 1
ATOM 689 C CA . MET A 1 88 ? -12.375 14.005 16.155 1.00 85.88 88 MET A CA 1
ATOM 690 C C . MET A 1 88 ? -10.921 14.478 16.297 1.00 85.88 88 MET A C 1
ATOM 692 O O . MET A 1 88 ? -10.213 14.092 17.221 1.00 85.88 88 MET A O 1
ATOM 696 N N . GLY A 1 89 ? -10.459 15.292 15.345 1.00 84.75 89 GLY A N 1
ATOM 697 C CA . GLY A 1 89 ? -9.080 15.795 15.303 1.00 84.75 89 GLY A CA 1
ATOM 698 C C . GLY A 1 89 ? -8.059 14.915 14.565 1.00 84.75 89 GLY A C 1
ATOM 699 O O . GLY A 1 89 ? -6.959 15.396 14.292 1.00 84.75 89 GLY A O 1
ATOM 700 N N . MET A 1 90 ? -8.394 13.682 14.161 1.00 86.38 90 MET A N 1
ATOM 701 C CA . MET A 1 90 ? -7.528 12.849 13.312 1.00 86.38 90 MET A CA 1
ATOM 702 C C . MET A 1 90 ? -7.835 13.057 11.827 1.00 86.38 90 MET A C 1
ATOM 704 O O . MET A 1 90 ? -8.975 12.945 11.381 1.00 86.38 90 MET A O 1
ATOM 708 N N . LYS A 1 91 ? -6.791 13.302 11.029 1.00 87.31 91 LYS A N 1
ATOM 709 C CA . LYS A 1 91 ? -6.883 13.312 9.564 1.00 87.31 91 LYS A CA 1
ATOM 710 C C . LYS A 1 91 ? -6.469 11.949 9.024 1.00 87.31 91 LYS A C 1
ATOM 712 O O . LYS A 1 91 ? -5.283 11.666 8.897 1.00 87.31 91 LYS A O 1
ATOM 717 N N . ILE A 1 92 ? -7.451 11.105 8.725 1.00 88.75 92 ILE A N 1
ATOM 718 C CA . ILE A 1 92 ? -7.233 9.789 8.117 1.00 88.75 92 ILE A CA 1
ATOM 719 C C . ILE A 1 92 ? -7.513 9.916 6.626 1.00 88.75 92 ILE A C 1
ATOM 721 O O . ILE A 1 92 ? -8.550 10.444 6.228 1.00 88.75 92 ILE A O 1
ATOM 725 N N . SER A 1 93 ? -6.594 9.431 5.797 1.00 90.62 93 SER A N 1
ATOM 726 C CA . SER A 1 93 ? -6.837 9.348 4.362 1.00 90.62 93 SER A CA 1
ATOM 727 C C . SER A 1 93 ? -7.816 8.214 4.064 1.00 90.62 93 SER A C 1
ATOM 729 O O . SER A 1 93 ? -7.557 7.054 4.393 1.00 90.62 93 SER A O 1
ATOM 731 N N . THR A 1 94 ? -8.929 8.559 3.419 1.00 90.06 94 THR A N 1
ATOM 732 C CA . THR A 1 94 ? -9.970 7.611 3.005 1.00 90.06 94 THR A CA 1
ATOM 733 C C . THR A 1 94 ? -9.459 6.613 1.968 1.00 90.06 94 THR A C 1
ATOM 735 O O . THR A 1 94 ? -9.819 5.441 2.012 1.00 90.06 94 THR A O 1
ATOM 738 N N . GLU A 1 95 ? -8.555 7.045 1.083 1.00 93.12 95 GLU A N 1
ATOM 739 C CA . GLU A 1 95 ? -7.932 6.167 0.085 1.00 93.12 95 GLU A CA 1
ATOM 740 C C . GLU A 1 95 ? -7.172 5.017 0.767 1.00 93.12 95 GLU A C 1
ATOM 742 O O . GLU A 1 95 ? -7.282 3.859 0.367 1.00 93.12 95 GLU A O 1
ATOM 747 N N . TRP A 1 96 ? -6.436 5.321 1.843 1.00 93.25 96 TRP A N 1
ATOM 748 C CA . TRP A 1 96 ? -5.683 4.324 2.602 1.00 93.25 96 TRP A CA 1
ATOM 749 C C . TRP A 1 96 ? -6.581 3.412 3.443 1.00 93.25 96 TRP A C 1
ATOM 751 O O . TRP A 1 96 ? -6.266 2.229 3.579 1.00 93.25 96 TRP A O 1
ATOM 761 N N . SER A 1 97 ? -7.682 3.922 4.009 1.00 92.69 97 SER A N 1
ATOM 762 C CA . SER A 1 97 ? -8.617 3.093 4.784 1.00 92.69 97 SER A CA 1
ATOM 763 C C . SER A 1 97 ? -9.408 2.122 3.911 1.00 92.69 97 SER A C 1
ATOM 765 O O . SER A 1 97 ? -9.670 0.999 4.340 1.00 92.69 97 SER A O 1
ATOM 767 N N . ASN A 1 98 ? -9.758 2.541 2.693 1.00 92.50 98 ASN A N 1
ATOM 768 C CA . ASN A 1 98 ? -10.560 1.747 1.764 1.00 92.50 98 ASN A CA 1
ATOM 769 C C . ASN A 1 98 ? -9.725 0.806 0.886 1.00 92.50 98 ASN A C 1
ATOM 771 O O . ASN A 1 98 ? -10.290 -0.077 0.252 1.00 92.50 98 ASN A O 1
ATOM 775 N N . GLY A 1 99 ? -8.402 0.982 0.837 1.00 92.50 99 GLY A N 1
ATOM 776 C CA . GLY A 1 99 ? -7.546 0.198 -0.054 1.00 92.50 99 GLY A CA 1
ATOM 777 C C . GLY A 1 99 ? -7.589 0.673 -1.503 1.00 92.50 99 GLY A C 1
ATOM 778 O O . GLY A 1 99 ? -7.510 -0.122 -2.430 1.00 92.50 99 GLY A O 1
ATOM 779 N N . GLU A 1 100 ? -7.747 1.975 -1.726 1.00 93.25 100 GLU A N 1
ATOM 780 C CA . GLU A 1 100 ? -7.920 2.559 -3.060 1.00 93.25 100 GLU A CA 1
ATOM 781 C C . GLU A 1 100 ? -6.619 3.140 -3.641 1.00 93.25 100 GLU A C 1
ATOM 783 O O . GLU A 1 100 ? -6.631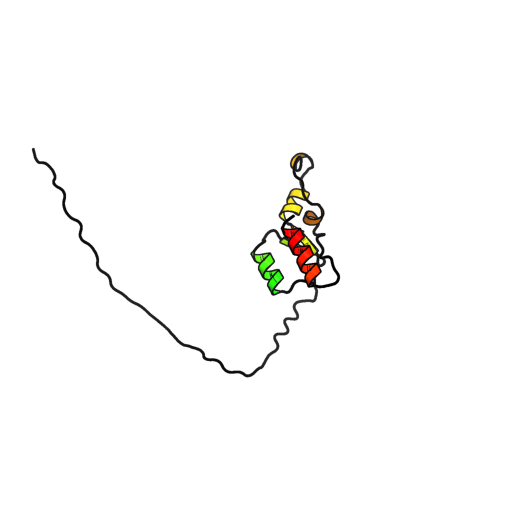 3.776 -4.698 1.00 93.25 100 GLU A O 1
ATOM 788 N N . ILE A 1 101 ? -5.473 2.922 -2.988 1.00 92.94 101 ILE A N 1
ATOM 789 C CA . ILE A 1 101 ? -4.194 3.470 -3.443 1.00 92.94 101 ILE A CA 1
ATOM 790 C C . ILE A 1 101 ? -3.728 2.733 -4.699 1.00 92.94 101 ILE A C 1
ATOM 792 O O . ILE A 1 101 ? -3.401 1.546 -4.677 1.00 92.94 101 ILE A O 1
ATOM 796 N N . THR A 1 102 ? -3.645 3.480 -5.795 1.00 92.12 102 THR A N 1
ATOM 797 C CA . THR A 1 102 ? -3.216 3.010 -7.114 1.00 92.12 102 THR A CA 1
ATOM 798 C C . THR A 1 102 ? -1.887 3.641 -7.532 1.00 92.12 102 THR A C 1
ATOM 800 O O . THR A 1 102 ? -1.445 4.667 -7.000 1.00 92.12 102 THR A O 1
ATOM 803 N N . CYS A 1 103 ? -1.214 3.013 -8.497 1.00 90.38 103 CYS A N 1
ATOM 804 C CA . CYS A 1 103 ? -0.063 3.602 -9.171 1.00 90.38 103 CYS A CA 1
ATOM 805 C C . CYS A 1 103 ? -0.500 4.466 -10.362 1.00 90.38 103 CYS A C 1
ATOM 807 O O . CYS A 1 103 ? -1.460 4.138 -11.053 1.00 90.38 103 CYS A O 1
ATOM 809 N N . TYR A 1 104 ? 0.254 5.531 -10.640 1.00 88.69 104 TYR A N 1
ATOM 810 C CA . TYR A 1 104 ? -0.032 6.467 -11.726 1.00 88.69 104 TYR A CA 1
ATOM 811 C C . TYR A 1 104 ? 1.167 6.603 -12.666 1.00 88.69 104 TYR A C 1
ATOM 813 O O . TYR A 1 104 ? 2.320 6.638 -12.229 1.00 88.69 104 TYR A O 1
ATOM 821 N N . GLY A 1 105 ? 0.881 6.748 -13.958 1.00 88.88 105 GLY A N 1
ATOM 822 C CA . GLY A 1 105 ? 1.874 6.958 -15.008 1.00 88.88 105 GLY A CA 1
ATOM 823 C C . GLY A 1 105 ? 1.941 5.810 -16.011 1.00 88.88 105 GLY A C 1
ATOM 824 O O . GLY A 1 105 ? 1.569 4.677 -15.717 1.00 88.88 105 GLY A O 1
ATOM 825 N N . GLU A 1 106 ? 2.426 6.144 -17.201 1.00 89.62 106 GLU A N 1
ATOM 826 C CA . GLU A 1 106 ? 2.542 5.229 -18.340 1.00 89.62 106 GLU A CA 1
ATOM 827 C C . GLU A 1 106 ? 3.703 4.238 -18.160 1.00 89.62 106 GLU A C 1
ATOM 829 O O . GLU A 1 106 ? 3.540 3.034 -18.324 1.00 89.62 106 GLU A O 1
ATOM 834 N N . ASP A 1 107 ? 4.861 4.733 -17.713 1.00 93.94 107 ASP A N 1
ATOM 835 C CA . ASP A 1 107 ? 6.048 3.909 -17.492 1.00 93.94 107 ASP A CA 1
ATOM 836 C C . ASP A 1 107 ? 6.079 3.286 -16.092 1.00 93.94 107 ASP A C 1
ATOM 838 O O . ASP A 1 107 ? 5.814 3.960 -15.088 1.00 93.94 107 ASP A O 1
ATOM 842 N N . ARG A 1 108 ? 6.612 2.061 -15.986 1.00 91.69 108 ARG A N 1
ATOM 843 C CA . ARG A 1 108 ? 6.873 1.397 -14.693 1.00 91.69 108 ARG A CA 1
ATOM 844 C C . ARG A 1 108 ? 7.672 2.277 -13.722 1.00 91.69 108 ARG A C 1
ATOM 846 O O . ARG A 1 108 ? 7.383 2.321 -12.529 1.00 91.69 108 ARG A O 1
ATOM 853 N N . LYS A 1 109 ? 8.663 3.032 -14.214 1.00 92.38 109 LYS A N 1
ATOM 854 C CA . LYS A 1 109 ? 9.462 3.956 -13.380 1.00 92.38 109 LYS A CA 1
ATOM 855 C C . LYS A 1 109 ? 8.607 5.068 -12.761 1.00 92.38 109 LYS A C 1
ATOM 857 O O . LYS A 1 109 ? 8.822 5.430 -11.599 1.00 92.38 109 LYS A O 1
ATOM 862 N N . LYS A 1 110 ? 7.642 5.605 -13.515 1.00 93.75 110 LYS A N 1
ATOM 863 C CA . LYS A 1 110 ? 6.714 6.6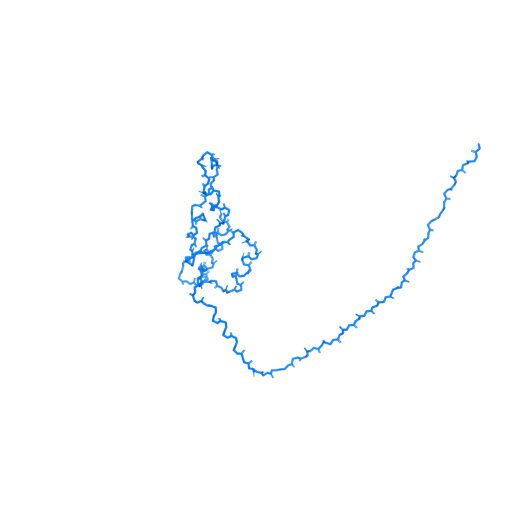43 -13.041 1.00 93.75 110 LYS A CA 1
ATOM 864 C C . LYS A 1 110 ? 5.745 6.058 -12.013 1.00 93.75 110 LYS A C 1
ATOM 866 O O . LYS A 1 110 ? 5.636 6.626 -10.929 1.00 93.75 110 LYS A O 1
ATOM 871 N N . GLN A 1 111 ? 5.195 4.873 -12.281 1.00 93.44 111 GLN A N 1
ATOM 872 C CA . GLN A 1 111 ? 4.323 4.129 -11.360 1.00 93.44 111 GLN A CA 1
ATOM 873 C C . GLN A 1 111 ? 5.003 3.827 -10.015 1.00 93.44 111 GLN A C 1
ATOM 875 O O . GLN A 1 111 ? 4.470 4.131 -8.949 1.00 93.44 111 GLN A O 1
ATOM 880 N N . LEU A 1 112 ? 6.240 3.319 -10.033 1.00 91.94 112 LEU A N 1
ATOM 881 C CA . LEU A 1 112 ? 7.011 3.081 -8.804 1.00 91.94 112 LEU A CA 1
ATOM 882 C C . LEU A 1 112 ? 7.324 4.380 -8.048 1.00 91.94 112 LEU A C 1
ATOM 884 O O . LEU A 1 112 ? 7.437 4.395 -6.822 1.00 91.94 112 LEU A O 1
ATOM 888 N N . THR A 1 113 ? 7.498 5.489 -8.765 1.00 92.62 113 THR A N 1
ATOM 889 C CA . THR A 1 113 ? 7.741 6.799 -8.152 1.00 92.62 113 THR A CA 1
ATOM 890 C C . THR A 1 113 ? 6.470 7.369 -7.528 1.00 92.62 113 THR A C 1
ATOM 892 O O . THR A 1 113 ? 6.545 7.920 -6.431 1.00 92.62 113 THR A O 1
ATOM 895 N N . SER A 1 114 ? 5.306 7.206 -8.165 1.00 92.19 114 SER A N 1
ATOM 896 C CA . SER A 1 114 ? 4.027 7.632 -7.590 1.00 92.19 114 SER A CA 1
ATOM 897 C C . SER A 1 114 ? 3.722 6.868 -6.302 1.00 92.19 114 SER A C 1
ATOM 899 O O . SER A 1 114 ? 3.355 7.485 -5.305 1.00 92.19 114 SER A O 1
ATOM 901 N N . LEU A 1 115 ? 3.956 5.551 -6.286 1.00 90.56 115 LEU A N 1
ATOM 902 C CA . LEU A 1 115 ? 3.760 4.732 -5.089 1.00 90.56 115 LEU A CA 1
ATOM 903 C C . LEU A 1 115 ? 4.696 5.147 -3.952 1.00 90.56 115 LEU A C 1
ATOM 905 O O . LEU A 1 115 ? 4.236 5.397 -2.843 1.00 90.56 115 LEU A O 1
ATOM 909 N N . ARG A 1 116 ? 5.997 5.324 -4.222 1.00 91.06 116 ARG A N 1
ATOM 910 C CA . ARG A 1 116 ? 6.954 5.790 -3.199 1.00 91.06 116 ARG A CA 1
ATOM 911 C C . ARG A 1 116 ? 6.575 7.138 -2.585 1.00 91.06 116 ARG A C 1
ATOM 913 O O . ARG A 1 116 ? 6.848 7.356 -1.409 1.00 91.06 116 ARG A O 1
ATOM 920 N N . LYS A 1 117 ? 5.955 8.037 -3.358 1.00 91.06 117 LYS A N 1
ATOM 921 C CA . LYS A 1 117 ? 5.429 9.305 -2.830 1.00 91.06 117 LYS A CA 1
ATOM 922 C C . LYS A 1 117 ? 4.260 9.074 -1.874 1.00 91.06 117 LYS A C 1
ATOM 924 O O . LYS A 1 117 ? 4.231 9.707 -0.827 1.00 91.06 117 LYS A O 1
ATOM 929 N N . LYS A 1 118 ? 3.346 8.153 -2.200 1.00 89.75 118 LYS A N 1
ATOM 930 C CA . LYS A 1 118 ? 2.201 7.820 -1.339 1.00 89.75 118 LYS A CA 1
ATOM 931 C C . LYS A 1 118 ? 2.646 7.292 0.028 1.00 89.75 118 LYS A C 1
ATOM 933 O O . LYS A 1 118 ? 2.098 7.735 1.023 1.00 89.75 118 LYS A O 1
ATOM 938 N N . PHE A 1 119 ? 3.681 6.453 0.100 1.00 86.31 119 PHE A N 1
ATOM 939 C CA . PHE A 1 119 ? 4.221 5.950 1.379 1.00 86.31 119 PHE A CA 1
ATOM 940 C C . PHE A 1 119 ? 4.837 7.020 2.301 1.00 86.31 119 PHE A C 1
ATOM 942 O O . PHE A 1 119 ? 5.097 6.736 3.464 1.00 86.31 119 PHE A O 1
ATOM 949 N N . ARG A 1 120 ? 5.132 8.221 1.789 1.00 81.44 120 ARG A N 1
ATOM 950 C CA . ARG A 1 120 ? 5.750 9.324 2.551 1.00 81.44 120 ARG A CA 1
ATOM 951 C C . ARG A 1 120 ? 4.763 10.452 2.872 1.00 81.44 120 ARG A C 1
ATOM 953 O O . ARG A 1 120 ? 5.195 11.469 3.408 1.00 81.44 120 ARG A O 1
ATOM 960 N N . SER A 1 121 ? 3.508 10.307 2.446 1.00 65.75 121 SER A N 1
ATOM 961 C CA . SER A 1 121 ? 2.437 11.291 2.623 1.00 65.75 121 SER A CA 1
ATOM 962 C C . SER A 1 121 ? 1.697 11.075 3.930 1.00 65.75 121 SER A C 1
ATOM 964 O O . SER A 1 121 ? 1.110 12.084 4.375 1.00 65.75 121 SER A O 1
#

Radius of gyration: 28.81 Å; chains: 1; bounding box: 62×44×87 Å

Organism: Sinanodonta woodiana (NCBI:txid1069815)

Secondary structure (DSSP, 8-state):
--PPPP----------------------------------S---S-TTS-HHHHHHHHHH-TTEEEETTEEEEHHHHHHHHS-TTTTTT----HHHHHT-B---SSSHHHHHHHHHHHTT-

Sequence (121 aa):
MKRITSFFSTEASVTKKAKTISEEIKTSATDPETCVDECSDNNDWPSCWTVEQKTEFCSKNEWLWFQDKKLGCTVCKNVGSLSVEAKMGMKISTEWSNGEITCYGEDRKKQLTSLRKKFRS